Protein AF-A0A3D0DB56-F1 (afdb_monomer_lite)

Secondary structure (DSSP, 8-state):
---HHHHSEEETTEEEPHHHHHHHHHHHHHHHHHHHHHHHHHTT-HHHHHHHHHHHHHHHHHHHHH---GGGGG-TTHHHHHHHHHHHHHHHT---HHHHHHHHHHHHHH-GGGHHHHSSGGG-

Radius of gyration: 15.99 Å; chains: 1; bounding box: 33×31×47 Å

Sequence (124 aa):
MEEVWDRAGQTRYGYVEPIEAADEMMREVLGPFLEEMKRYQHLGLHNAARYTCMGLLAGLYRFETESTAEFKDWATDLPGAFAELVLREWKAGNPTAAEVGEVEQFIREELEKWTFYLLRRDER

pLDDT: mean 83.2, std 17.16, range [34.72, 98.31]

Structure (mmCIF, N/CA/C/O backbone):
data_AF-A0A3D0DB56-F1
#
_entry.id   AF-A0A3D0DB56-F1
#
loop_
_atom_site.group_PDB
_atom_site.id
_atom_site.type_symbol
_atom_site.label_atom_id
_atom_site.label_alt_id
_atom_site.label_comp_id
_atom_site.label_asym_id
_atom_site.label_entity_id
_atom_site.label_seq_id
_atom_site.pdbx_PDB_ins_code
_atom_site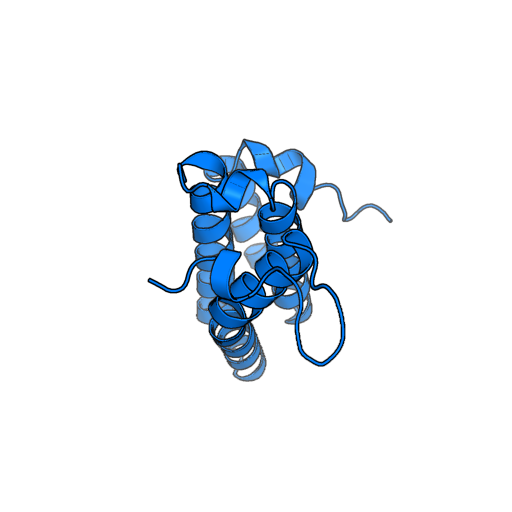.Cartn_x
_atom_site.Cartn_y
_atom_site.Cartn_z
_atom_site.occupancy
_atom_site.B_iso_or_equiv
_atom_site.auth_seq_id
_atom_site.auth_comp_id
_atom_site.auth_asym_id
_atom_site.auth_atom_id
_atom_site.pdbx_PDB_model_num
ATOM 1 N N . MET A 1 1 ? 15.127 -14.761 -14.810 1.00 46.47 1 MET A N 1
ATOM 2 C CA . MET A 1 1 ? 14.394 -13.597 -14.284 1.00 46.47 1 MET A CA 1
ATOM 3 C C . MET A 1 1 ? 13.763 -12.994 -15.519 1.00 46.47 1 MET A C 1
ATOM 5 O O . MET A 1 1 ? 14.514 -12.747 -16.446 1.00 46.47 1 MET A O 1
ATOM 9 N N . GLU A 1 2 ? 12.435 -12.986 -15.616 1.00 46.25 2 GLU A N 1
ATOM 10 C CA . GLU A 1 2 ? 11.736 -12.478 -16.808 1.00 46.25 2 GLU A CA 1
ATOM 11 C C . GLU A 1 2 ? 11.878 -10.951 -16.792 1.00 46.25 2 GLU A C 1
ATOM 13 O O . GLU A 1 2 ? 11.499 -10.309 -15.809 1.00 46.25 2 GLU A O 1
ATOM 18 N N . GLU A 1 3 ? 12.539 -10.389 -17.801 1.00 56.97 3 GLU A N 1
ATOM 19 C CA . GLU A 1 3 ? 12.797 -8.950 -17.886 1.00 56.97 3 GLU A CA 1
ATOM 20 C C . GLU A 1 3 ? 11.666 -8.266 -18.661 1.00 56.97 3 GLU A C 1
ATOM 22 O O . GLU A 1 3 ? 11.025 -8.883 -19.507 1.00 56.97 3 GLU A O 1
ATOM 27 N N . VAL A 1 4 ? 11.420 -6.972 -18.411 1.00 48.34 4 VAL A N 1
ATOM 28 C CA . VAL A 1 4 ? 10.421 -6.168 -19.155 1.00 48.34 4 VAL A CA 1
ATOM 29 C C . VAL A 1 4 ? 10.623 -6.296 -20.664 1.00 48.34 4 VAL A C 1
ATOM 31 O O . VAL A 1 4 ? 9.658 -6.273 -21.414 1.00 48.34 4 VAL A O 1
ATOM 34 N N . TRP A 1 5 ? 11.862 -6.508 -21.108 1.00 46.94 5 TRP A N 1
ATOM 35 C CA . TRP A 1 5 ? 12.237 -6.741 -22.500 1.00 46.94 5 TRP A CA 1
ATOM 36 C C . TRP A 1 5 ? 11.639 -8.011 -23.127 1.00 46.94 5 TRP A C 1
ATOM 38 O O . TRP A 1 5 ? 11.451 -8.037 -24.339 1.00 46.94 5 TRP A O 1
ATOM 48 N N . ASP A 1 6 ? 11.292 -9.031 -22.335 1.00 57.03 6 ASP A N 1
ATOM 49 C CA . ASP A 1 6 ? 10.600 -10.233 -22.826 1.00 57.03 6 ASP A CA 1
ATOM 50 C C . ASP A 1 6 ? 9.099 -9.974 -23.072 1.00 57.03 6 ASP A C 1
ATOM 52 O O . ASP A 1 6 ? 8.456 -10.705 -23.829 1.00 57.03 6 ASP A O 1
ATOM 56 N N . ARG A 1 7 ? 8.536 -8.920 -22.454 1.00 53.06 7 ARG A N 1
ATOM 57 C CA . ARG A 1 7 ? 7.108 -8.546 -22.532 1.00 53.06 7 ARG A CA 1
ATOM 58 C C . ARG A 1 7 ? 6.833 -7.253 -23.313 1.00 53.06 7 ARG A C 1
ATOM 60 O O . ARG A 1 7 ? 5.739 -7.091 -23.846 1.00 53.06 7 ARG A O 1
ATOM 67 N N . ALA A 1 8 ? 7.807 -6.353 -23.415 1.00 47.53 8 ALA A N 1
ATOM 68 C CA . ALA A 1 8 ? 7.745 -5.116 -24.186 1.00 47.53 8 ALA A CA 1
ATOM 69 C C . ALA A 1 8 ? 8.293 -5.336 -25.606 1.00 47.53 8 ALA A C 1
ATOM 71 O O . ALA A 1 8 ? 9.323 -5.979 -25.794 1.00 47.53 8 ALA A O 1
ATOM 72 N N . GLY A 1 9 ? 7.625 -4.785 -26.623 1.00 52.88 9 GLY A N 1
ATOM 73 C CA . GLY A 1 9 ? 8.008 -4.959 -28.031 1.00 52.88 9 GLY A CA 1
ATOM 74 C C . GLY A 1 9 ? 6.895 -5.511 -28.926 1.00 52.88 9 GLY A C 1
ATOM 75 O O . GLY A 1 9 ? 5.720 -5.518 -28.562 1.00 52.88 9 GLY A O 1
ATOM 76 N N . GLN A 1 10 ? 7.249 -5.924 -30.151 1.00 45.94 10 GLN A N 1
ATOM 77 C CA . GLN A 1 10 ? 6.285 -6.464 -31.117 1.00 45.94 10 GLN A CA 1
ATOM 78 C C . GLN A 1 10 ? 5.742 -7.824 -30.660 1.00 45.94 10 GLN A C 1
ATOM 80 O O . GLN A 1 10 ? 6.411 -8.849 -30.743 1.00 45.94 10 GLN A O 1
ATOM 85 N N . THR A 1 11 ? 4.478 -7.840 -30.266 1.00 59.09 11 THR A N 1
ATOM 86 C CA . THR A 1 11 ? 3.680 -9.050 -30.090 1.00 59.09 11 THR A CA 1
ATOM 87 C C . THR A 1 11 ? 2.907 -9.361 -31.373 1.00 59.09 11 THR A C 1
ATOM 89 O O . THR A 1 11 ? 2.762 -8.519 -32.265 1.00 59.09 11 THR A O 1
ATOM 92 N N . ARG A 1 12 ? 2.305 -10.556 -31.454 1.00 45.78 12 ARG A N 1
ATOM 93 C CA . ARG A 1 12 ? 1.398 -10.925 -32.562 1.00 45.78 12 ARG A CA 1
ATOM 94 C C . ARG A 1 12 ? 0.174 -10.001 -32.704 1.00 45.78 12 ARG A C 1
ATOM 96 O O . ARG A 1 12 ? -0.555 -10.127 -33.684 1.00 45.78 12 ARG A O 1
ATOM 103 N N . TYR A 1 13 ? -0.074 -9.139 -31.716 1.00 55.31 13 TYR A N 1
ATOM 104 C CA . TYR A 1 13 ? -1.214 -8.229 -31.638 1.00 55.31 13 TYR A CA 1
ATOM 105 C C . TYR A 1 13 ? -0.827 -6.741 -31.688 1.00 55.31 13 TYR A C 1
ATOM 107 O O . TYR A 1 13 ? -1.720 -5.900 -31.672 1.00 55.31 13 TYR A O 1
ATOM 115 N N . GLY A 1 14 ? 0.464 -6.399 -31.786 1.00 60.53 14 GLY A N 1
ATOM 116 C CA . GLY A 1 14 ? 0.937 -5.009 -31.816 1.00 60.53 14 GLY A CA 1
ATOM 117 C C . GLY A 1 14 ? 2.173 -4.768 -30.949 1.00 60.53 14 GLY A C 1
ATOM 118 O O . GLY A 1 14 ? 2.736 -5.706 -30.393 1.00 60.53 14 GLY A O 1
ATOM 119 N N . TYR A 1 15 ? 2.613 -3.513 -30.853 1.00 60.25 15 TYR A N 1
ATOM 120 C CA . TYR A 1 15 ? 3.707 -3.101 -29.969 1.00 60.25 15 TYR A CA 1
ATOM 121 C C . TYR A 1 15 ? 3.164 -2.848 -28.560 1.00 60.25 15 TYR A C 1
ATOM 123 O O . TYR A 1 15 ? 2.230 -2.063 -28.424 1.00 60.25 15 TYR A O 1
ATOM 131 N N . VAL A 1 16 ? 3.733 -3.501 -27.547 1.00 63.81 16 VAL A N 1
ATOM 132 C CA . VAL A 1 16 ? 3.441 -3.212 -26.134 1.00 63.81 16 VAL A CA 1
ATOM 133 C C . VAL A 1 16 ? 4.470 -2.211 -25.633 1.00 63.81 16 VAL A C 1
ATOM 135 O O . VAL A 1 16 ? 5.677 -2.460 -25.736 1.00 63.81 16 VAL A O 1
ATOM 138 N N . GLU A 1 17 ? 4.001 -1.075 -25.119 1.00 69.50 17 GLU A N 1
ATOM 139 C CA . GLU A 1 17 ? 4.895 -0.070 -24.555 1.00 69.50 17 GLU A CA 1
ATOM 140 C C . GLU A 1 17 ? 5.523 -0.579 -23.243 1.00 69.50 17 GLU A C 1
ATOM 142 O O . GLU A 1 17 ? 4.839 -1.211 -22.438 1.00 69.50 17 GLU A O 1
ATOM 147 N N . PRO A 1 18 ? 6.809 -0.286 -22.970 1.00 68.88 18 PRO A N 1
ATOM 148 C CA . PRO A 1 18 ? 7.479 -0.717 -21.739 1.00 68.88 18 PRO A CA 1
ATOM 149 C C . PRO A 1 18 ? 6.741 -0.340 -20.446 1.00 68.88 18 PRO A C 1
ATOM 151 O O . PRO A 1 18 ? 6.780 -1.097 -19.480 1.00 68.88 18 PRO A O 1
ATOM 154 N N . ILE A 1 19 ? 6.034 0.795 -20.438 1.00 67.00 19 ILE A N 1
ATOM 155 C CA . ILE A 1 19 ? 5.219 1.238 -19.300 1.00 67.00 19 ILE A CA 1
ATOM 156 C C . ILE A 1 19 ? 3.970 0.367 -19.092 1.00 67.00 19 ILE A C 1
ATOM 158 O O . ILE A 1 19 ? 3.606 0.091 -17.952 1.00 67.00 19 ILE A O 1
ATOM 162 N N . GLU A 1 20 ? 3.341 -0.112 -20.170 1.00 73.44 20 GLU A N 1
ATOM 163 C CA . GLU A 1 20 ? 2.188 -1.018 -20.100 1.00 73.44 20 GLU A CA 1
ATOM 164 C C . GLU A 1 20 ? 2.619 -2.399 -19.601 1.00 73.44 20 GLU A C 1
ATOM 166 O O . GLU A 1 20 ? 1.987 -2.958 -18.706 1.00 73.44 20 GLU A O 1
ATOM 171 N N . ALA A 1 21 ? 3.748 -2.910 -20.104 1.00 77.25 21 ALA A N 1
ATOM 172 C CA . ALA A 1 21 ? 4.340 -4.152 -19.611 1.00 77.25 21 ALA A CA 1
ATOM 173 C C . ALA A 1 21 ? 4.732 -4.042 -18.125 1.00 77.25 21 ALA A C 1
ATOM 175 O O . ALA A 1 21 ? 4.511 -4.971 -17.348 1.00 77.25 21 ALA A O 1
ATOM 176 N N . ALA A 1 22 ? 5.277 -2.895 -17.709 1.00 73.94 22 ALA A N 1
ATOM 177 C CA . ALA A 1 22 ? 5.623 -2.635 -16.317 1.00 73.94 22 ALA A CA 1
ATOM 178 C C . ALA A 1 22 ? 4.390 -2.571 -15.397 1.00 73.94 22 ALA A C 1
ATOM 180 O O . ALA A 1 22 ? 4.412 -3.150 -14.307 1.00 73.94 22 ALA A O 1
ATOM 181 N N . ASP A 1 23 ? 3.308 -1.914 -15.830 1.00 78.00 23 ASP A N 1
ATOM 182 C CA . ASP A 1 23 ? 2.033 -1.898 -15.102 1.00 78.00 23 ASP A CA 1
ATOM 183 C C . ASP A 1 23 ? 1.473 -3.317 -14.957 1.00 78.00 23 ASP A C 1
ATOM 185 O O . ASP A 1 23 ? 1.159 -3.734 -13.843 1.00 78.00 23 ASP A O 1
ATOM 189 N N . GLU A 1 24 ? 1.427 -4.097 -16.041 1.00 82.38 24 GLU A N 1
ATOM 190 C CA . GLU A 1 24 ? 0.935 -5.479 -16.025 1.00 82.38 24 GLU A CA 1
ATOM 191 C C . GLU A 1 24 ? 1.747 -6.368 -15.072 1.00 82.38 24 GLU A C 1
ATOM 193 O O . GLU A 1 24 ? 1.169 -7.036 -14.213 1.00 82.38 24 GLU A O 1
ATOM 198 N N . MET A 1 25 ? 3.080 -6.308 -15.132 1.00 83.06 25 MET A N 1
ATOM 199 C CA . MET A 1 25 ? 3.952 -7.049 -14.213 1.00 83.06 25 MET A CA 1
ATOM 200 C C . MET A 1 25 ? 3.689 -6.682 -12.748 1.00 83.06 25 MET A C 1
ATOM 202 O O . MET A 1 25 ? 3.607 -7.564 -11.890 1.00 83.06 25 MET A O 1
ATOM 206 N N . MET A 1 26 ? 3.514 -5.394 -12.435 1.00 82.69 26 MET A N 1
ATOM 207 C CA . MET A 1 26 ? 3.170 -4.988 -11.071 1.00 82.69 26 MET A CA 1
ATOM 208 C C . MET A 1 26 ? 1.773 -5.456 -10.663 1.00 82.69 26 MET A C 1
ATOM 210 O O . MET A 1 26 ? 1.605 -5.901 -9.528 1.00 82.69 26 MET A O 1
ATOM 214 N N . ARG A 1 27 ? 0.778 -5.437 -11.560 1.00 85.31 27 ARG A N 1
ATOM 215 C CA . ARG A 1 27 ? -0.556 -5.998 -11.271 1.00 85.31 27 ARG A CA 1
ATOM 216 C C . ARG A 1 27 ? -0.496 -7.489 -10.983 1.00 85.31 27 ARG A C 1
ATOM 218 O O . ARG A 1 27 ? -1.162 -7.933 -10.053 1.00 85.31 27 ARG A O 1
ATOM 225 N N . GLU A 1 28 ? 0.286 -8.249 -11.740 1.00 87.69 28 GLU A N 1
ATOM 226 C CA . GLU A 1 28 ? 0.452 -9.688 -11.520 1.00 87.69 28 GLU A CA 1
ATOM 227 C C . GLU A 1 28 ? 1.068 -9.985 -10.150 1.00 87.69 28 GLU A C 1
ATOM 229 O O . GLU A 1 28 ? 0.599 -10.872 -9.437 1.00 87.69 28 GLU A O 1
ATOM 234 N N . VAL A 1 29 ? 2.086 -9.216 -9.754 1.00 89.06 29 VAL A N 1
ATOM 235 C CA . VAL A 1 29 ? 2.768 -9.396 -8.465 1.00 89.06 29 VAL A CA 1
ATOM 236 C C . VAL A 1 29 ? 1.900 -8.933 -7.293 1.00 89.06 29 VAL A C 1
ATOM 238 O O . VAL A 1 29 ? 1.813 -9.624 -6.279 1.00 89.06 29 VAL A O 1
ATOM 241 N N . LEU A 1 30 ? 1.258 -7.768 -7.404 1.00 90.62 30 LEU A N 1
ATOM 242 C CA . LEU A 1 30 ? 0.518 -7.135 -6.305 1.00 90.62 30 LEU A CA 1
ATOM 243 C C . LEU A 1 30 ? -0.923 -7.642 -6.187 1.00 90.62 30 LEU A C 1
ATOM 245 O O . LEU A 1 30 ? -1.499 -7.614 -5.098 1.00 90.62 30 LEU A O 1
ATOM 249 N N . GLY A 1 31 ? -1.506 -8.112 -7.289 1.00 92.31 31 GLY A N 1
ATOM 250 C CA . GLY A 1 31 ? -2.889 -8.574 -7.382 1.00 92.31 31 GLY A CA 1
ATOM 251 C C . GLY A 1 31 ? -3.277 -9.583 -6.298 1.00 92.31 31 GLY A C 1
ATOM 252 O O . GLY A 1 31 ? -4.262 -9.341 -5.600 1.00 92.31 31 GLY A O 1
ATOM 253 N N . PRO A 1 32 ? -2.503 -10.661 -6.068 1.00 95.50 32 PRO A N 1
ATOM 254 C CA . PRO A 1 32 ? -2.805 -11.632 -5.017 1.00 95.50 32 PRO A CA 1
ATOM 255 C C . PRO A 1 32 ? -2.918 -11.010 -3.617 1.00 95.50 32 PRO A C 1
ATOM 257 O O . PRO A 1 32 ? -3.809 -11.375 -2.851 1.00 95.50 32 PRO A O 1
ATOM 260 N N . PHE A 1 33 ? -2.062 -10.040 -3.291 1.00 95.00 33 PHE A N 1
ATOM 261 C CA . PHE A 1 33 ? -2.066 -9.371 -1.988 1.00 95.00 33 PHE A CA 1
ATOM 262 C C . PHE A 1 33 ? -3.223 -8.377 -1.846 1.00 95.00 33 PHE A C 1
ATOM 264 O O . PHE A 1 33 ? -3.810 -8.264 -0.770 1.00 95.00 33 PHE A O 1
ATOM 271 N N . LEU A 1 34 ? -3.585 -7.682 -2.930 1.00 95.00 34 LEU A N 1
ATOM 272 C CA . LEU A 1 34 ? -4.773 -6.826 -2.970 1.00 95.00 34 LEU A CA 1
ATOM 273 C C . LEU A 1 34 ? -6.052 -7.641 -2.755 1.00 95.00 34 LEU A C 1
ATOM 275 O O . LEU A 1 34 ? -6.911 -7.249 -1.965 1.00 95.00 34 LEU A O 1
ATOM 279 N N . GLU A 1 35 ? -6.172 -8.791 -3.416 1.00 96.62 35 GLU A N 1
ATOM 280 C CA . GLU A 1 35 ? -7.325 -9.677 -3.245 1.00 96.62 35 GLU A CA 1
ATOM 281 C C . GLU A 1 35 ? -7.358 -10.308 -1.849 1.00 96.62 35 GLU A C 1
ATOM 283 O O . GLU A 1 35 ? -8.425 -10.441 -1.246 1.00 96.62 35 GLU A O 1
ATOM 288 N N . GLU A 1 36 ? -6.200 -10.622 -1.269 1.00 97.38 36 GLU A N 1
ATOM 289 C CA . GLU A 1 36 ? -6.124 -11.078 0.114 1.00 97.38 36 GLU A CA 1
ATOM 290 C C . GLU A 1 36 ? -6.548 -9.994 1.118 1.00 97.38 36 GLU A C 1
ATOM 292 O O . GLU A 1 36 ? -7.327 -10.277 2.032 1.00 97.38 36 GLU A O 1
ATOM 297 N N . MET A 1 37 ? -6.118 -8.745 0.924 1.00 98.06 37 MET A N 1
ATOM 298 C CA . MET A 1 37 ? -6.564 -7.612 1.736 1.00 98.06 37 MET A CA 1
ATOM 299 C C . MET A 1 37 ? -8.091 -7.463 1.691 1.00 98.06 37 MET A C 1
ATOM 301 O O . MET A 1 37 ? -8.732 -7.364 2.741 1.00 98.06 37 MET A O 1
ATOM 305 N N . LYS A 1 38 ? -8.687 -7.515 0.493 1.00 97.38 38 LYS A N 1
ATOM 306 C CA . LYS A 1 38 ? -10.147 -7.460 0.307 1.00 97.38 38 LYS A CA 1
ATOM 307 C C . LYS A 1 38 ? -10.862 -8.635 0.964 1.00 97.38 38 LYS A C 1
ATOM 309 O O . LYS A 1 38 ? -11.902 -8.465 1.601 1.00 97.38 38 LYS A O 1
ATOM 314 N N . ARG A 1 39 ? -10.285 -9.835 0.878 1.00 98.00 39 ARG A N 1
ATOM 315 C CA . ARG A 1 39 ? -10.794 -11.021 1.576 1.00 98.00 39 ARG A CA 1
ATOM 316 C C . ARG A 1 39 ? -10.800 -10.810 3.091 1.00 98.00 39 ARG A C 1
ATOM 318 O O . ARG A 1 39 ? -11.789 -11.153 3.735 1.00 98.00 39 ARG A O 1
ATOM 325 N N . TYR A 1 40 ? -9.748 -10.226 3.668 1.00 98.31 40 TYR A N 1
ATOM 326 C CA . TYR A 1 40 ? -9.716 -9.901 5.097 1.00 98.31 40 TYR A CA 1
ATOM 327 C C . TYR A 1 40 ? -10.786 -8.884 5.492 1.00 98.31 40 TYR A C 1
ATOM 329 O O . TYR A 1 40 ? -11.449 -9.087 6.509 1.00 98.31 40 TYR A O 1
ATOM 337 N N . GLN A 1 41 ? -11.020 -7.854 4.674 1.00 97.38 41 GLN A N 1
ATOM 338 C CA . GLN A 1 41 ? -12.119 -6.908 4.894 1.00 97.38 41 GLN A CA 1
ATOM 339 C C . GLN A 1 41 ? -13.479 -7.618 4.900 1.00 97.38 41 GLN A C 1
ATOM 341 O O . GLN A 1 41 ? -14.267 -7.423 5.822 1.00 97.38 41 GLN A O 1
ATOM 346 N N . HIS A 1 42 ? -13.736 -8.492 3.920 1.00 97.00 42 HIS A N 1
ATOM 347 C CA . HIS A 1 42 ? -14.999 -9.231 3.819 1.00 97.00 42 HIS A CA 1
ATOM 348 C C . HIS A 1 42 ? -15.246 -10.165 5.015 1.00 97.00 42 HIS A C 1
ATOM 350 O O . HIS A 1 42 ? -16.386 -10.368 5.425 1.00 97.00 42 HIS A O 1
ATOM 356 N N . LEU A 1 43 ? -14.178 -10.714 5.597 1.00 97.62 43 LEU A N 1
ATOM 357 C CA . LEU A 1 43 ? -14.239 -11.579 6.778 1.00 97.62 43 LEU A CA 1
ATOM 358 C C . LEU A 1 43 ? -14.288 -10.805 8.110 1.00 97.62 43 LEU A C 1
ATOM 360 O O . LEU A 1 43 ? -14.300 -11.435 9.166 1.00 97.62 43 LEU A O 1
ATOM 364 N N . GLY A 1 44 ? -14.280 -9.466 8.091 1.00 96.25 44 GLY A N 1
ATOM 365 C CA . GLY A 1 44 ? -14.221 -8.639 9.305 1.00 96.25 44 GLY A CA 1
ATOM 366 C C . GLY A 1 44 ? -12.873 -8.705 10.035 1.00 96.25 44 GLY A C 1
ATOM 367 O O . GLY A 1 44 ? -12.763 -8.335 11.203 1.00 96.25 44 GLY A O 1
ATOM 368 N N . LEU A 1 45 ? -11.821 -9.184 9.366 1.00 97.50 45 LEU A N 1
ATOM 369 C CA . LEU A 1 45 ? -10.467 -9.288 9.909 1.00 97.50 45 LEU A CA 1
ATOM 370 C C . LEU A 1 45 ? -9.719 -7.961 9.713 1.00 97.50 45 LEU A C 1
ATOM 372 O O . LEU A 1 45 ? -8.711 -7.891 9.009 1.00 97.50 45 LEU A O 1
ATOM 376 N N . HIS A 1 46 ? -10.224 -6.897 10.341 1.00 94.31 46 HIS A N 1
ATOM 377 C CA . HIS A 1 46 ? -9.777 -5.521 10.100 1.00 94.31 46 HIS A CA 1
ATOM 378 C C . HIS A 1 46 ? -8.280 -5.300 10.372 1.00 94.31 46 HIS A C 1
ATOM 380 O O . HIS A 1 46 ? -7.597 -4.684 9.556 1.00 94.31 46 HIS A O 1
ATOM 386 N N . ASN A 1 47 ? -7.731 -5.893 11.441 1.00 97.00 47 ASN A N 1
ATOM 387 C CA . ASN A 1 47 ? -6.290 -5.827 11.723 1.00 97.00 47 ASN A CA 1
ATOM 388 C C . ASN A 1 47 ? -5.452 -6.469 10.608 1.00 97.00 47 ASN A C 1
ATOM 390 O O . ASN A 1 47 ? -4.440 -5.907 10.204 1.00 97.00 47 ASN A O 1
ATOM 394 N N . ALA A 1 48 ? -5.876 -7.625 10.085 1.00 97.50 48 ALA A N 1
ATOM 395 C CA . ALA A 1 48 ? -5.157 -8.294 9.004 1.00 97.50 48 ALA A CA 1
ATOM 396 C C . ALA A 1 48 ? -5.195 -7.447 7.725 1.00 97.50 48 ALA A C 1
ATOM 398 O O . ALA A 1 48 ? -4.151 -7.195 7.134 1.00 97.50 48 ALA A O 1
ATOM 399 N N . ALA A 1 49 ? -6.367 -6.915 7.358 1.00 97.88 49 ALA A N 1
ATOM 400 C CA . ALA A 1 49 ? -6.501 -6.008 6.219 1.00 97.88 49 ALA A CA 1
ATOM 401 C C . ALA A 1 49 ? -5.626 -4.748 6.365 1.00 97.88 49 ALA A C 1
ATOM 403 O O . ALA A 1 49 ? -4.972 -4.338 5.408 1.00 97.88 49 ALA A O 1
ATOM 404 N N . ARG A 1 50 ? -5.582 -4.155 7.567 1.00 97.94 50 ARG A N 1
ATOM 405 C CA . ARG A 1 50 ? -4.756 -2.978 7.878 1.00 97.94 50 ARG A CA 1
ATOM 406 C C . ARG A 1 50 ? -3.265 -3.271 7.736 1.00 97.94 50 ARG A C 1
ATOM 408 O O . ARG A 1 50 ? -2.569 -2.533 7.044 1.00 97.94 50 ARG A O 1
ATOM 415 N N . TYR A 1 51 ? -2.782 -4.372 8.308 1.00 97.94 51 TYR A N 1
ATOM 416 C CA . TYR A 1 51 ? -1.376 -4.753 8.174 1.00 97.94 51 TYR A CA 1
ATOM 417 C C . TYR A 1 51 ? -0.997 -5.117 6.737 1.00 97.94 51 TYR A C 1
ATOM 419 O O . TYR A 1 51 ? 0.092 -4.754 6.297 1.00 97.94 51 TYR A O 1
ATOM 427 N N . THR A 1 52 ? -1.888 -5.758 5.971 1.00 97.88 52 THR A N 1
ATOM 428 C CA . THR A 1 52 ? -1.656 -5.998 4.539 1.00 97.88 52 THR A CA 1
ATOM 429 C C . THR A 1 52 ? -1.547 -4.681 3.765 1.00 97.88 52 THR A C 1
ATOM 431 O O . THR A 1 52 ? -0.620 -4.531 2.973 1.00 97.88 52 THR A O 1
ATOM 434 N N . CYS A 1 53 ? -2.421 -3.702 4.033 1.00 97.94 53 CYS A N 1
ATOM 435 C CA . CYS A 1 53 ? -2.331 -2.363 3.441 1.00 97.94 53 CYS A CA 1
ATOM 436 C C . CYS A 1 53 ? -0.981 -1.699 3.749 1.00 97.94 53 CYS A C 1
ATOM 438 O O . CYS A 1 53 ? -0.277 -1.281 2.832 1.00 97.94 53 CYS A O 1
ATOM 440 N N . MET A 1 54 ? -0.584 -1.638 5.024 1.00 98.12 54 MET A N 1
ATOM 441 C CA . MET A 1 54 ? 0.691 -1.032 5.437 1.00 98.12 54 MET A CA 1
ATOM 442 C C . MET A 1 54 ? 1.896 -1.749 4.814 1.00 98.12 54 MET A C 1
ATOM 444 O O . MET A 1 54 ? 2.823 -1.095 4.343 1.00 98.12 54 MET A O 1
ATOM 448 N N . GLY A 1 55 ? 1.871 -3.084 4.761 1.00 97.56 55 GLY A N 1
ATOM 449 C CA . GLY A 1 55 ? 2.929 -3.884 4.146 1.00 97.56 55 GLY A CA 1
ATOM 450 C C . GLY A 1 55 ? 3.069 -3.634 2.643 1.00 97.56 55 GLY A C 1
ATOM 451 O O . GLY A 1 55 ? 4.188 -3.494 2.150 1.00 97.56 55 GLY A O 1
ATOM 452 N N . LEU A 1 56 ? 1.949 -3.516 1.923 1.00 96.69 56 LEU A N 1
ATOM 453 C CA . LEU A 1 56 ? 1.948 -3.167 0.500 1.00 96.69 56 LEU A CA 1
ATOM 454 C C . LEU A 1 56 ? 2.507 -1.762 0.260 1.00 96.69 56 LEU A C 1
ATOM 456 O O . LEU A 1 56 ? 3.364 -1.591 -0.606 1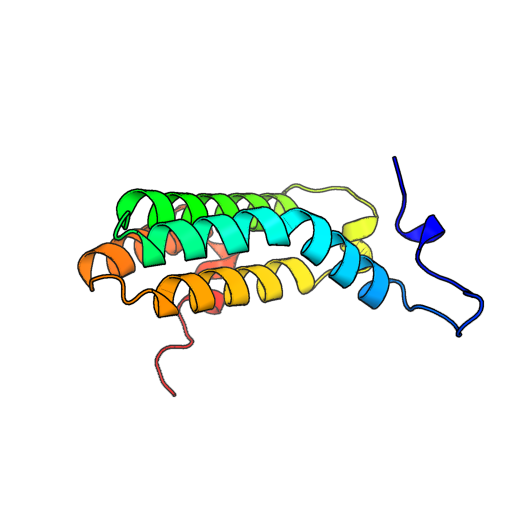.00 96.69 56 LEU A O 1
ATOM 460 N N . LEU A 1 57 ? 2.082 -0.775 1.055 1.00 96.81 57 LEU A N 1
ATOM 461 C CA . LEU A 1 57 ? 2.605 0.591 0.976 1.00 96.81 57 LEU A CA 1
ATOM 462 C C . LEU A 1 57 ? 4.114 0.634 1.253 1.00 96.81 57 LEU A C 1
ATOM 464 O O . LEU A 1 57 ? 4.855 1.245 0.486 1.00 96.81 57 LEU A O 1
ATOM 468 N N . ALA A 1 58 ? 4.582 -0.063 2.292 1.00 96.00 58 ALA A N 1
ATOM 469 C CA . ALA A 1 58 ? 6.003 -0.159 2.617 1.00 96.00 58 ALA A CA 1
ATOM 470 C C . ALA A 1 58 ? 6.809 -0.798 1.477 1.00 96.00 58 ALA A C 1
ATOM 472 O O . ALA A 1 58 ? 7.868 -0.298 1.105 1.00 96.00 58 ALA A O 1
ATOM 473 N N . GLY A 1 59 ? 6.310 -1.899 0.909 1.00 93.44 59 GLY A N 1
ATOM 474 C CA . GLY A 1 59 ? 6.966 -2.598 -0.195 1.00 93.44 59 GLY A CA 1
ATOM 475 C C . GLY A 1 59 ? 7.114 -1.715 -1.433 1.00 93.44 59 GLY A C 1
ATOM 476 O O . GLY A 1 59 ? 8.210 -1.612 -1.983 1.00 93.44 59 GLY A O 1
ATOM 477 N N . LEU A 1 60 ? 6.037 -1.030 -1.827 1.00 92.88 60 LEU A N 1
ATOM 478 C CA . LEU A 1 60 ? 6.041 -0.099 -2.958 1.00 92.88 60 LEU A CA 1
ATOM 479 C C . LEU A 1 60 ? 6.958 1.105 -2.705 1.00 92.88 60 LEU A C 1
ATOM 481 O O . LEU A 1 60 ? 7.706 1.504 -3.595 1.00 92.88 60 LEU A O 1
ATOM 485 N N . TYR A 1 61 ? 6.956 1.653 -1.490 1.00 92.94 61 TYR A N 1
ATOM 486 C CA . TYR A 1 61 ? 7.813 2.782 -1.134 1.00 92.94 61 TYR A CA 1
ATOM 487 C C . TYR A 1 61 ? 9.294 2.418 -1.177 1.00 92.94 61 TYR A C 1
ATOM 489 O O . TYR A 1 61 ? 10.110 3.155 -1.731 1.00 92.94 61 TYR A O 1
ATOM 497 N N . ARG A 1 62 ? 9.659 1.252 -0.637 1.00 91.06 62 ARG A N 1
ATOM 498 C CA . ARG A 1 62 ? 11.030 0.735 -0.717 1.00 91.06 62 ARG A CA 1
ATOM 499 C C . ARG A 1 62 ? 11.428 0.442 -2.154 1.00 91.06 62 ARG A C 1
ATOM 501 O O . ARG A 1 62 ? 12.552 0.736 -2.546 1.00 91.06 62 ARG A O 1
ATOM 508 N N . PHE A 1 63 ? 10.508 -0.071 -2.965 1.00 87.19 63 PHE A N 1
ATOM 509 C CA . PHE A 1 63 ? 10.751 -0.232 -4.390 1.00 87.19 63 PHE A CA 1
ATOM 510 C C . PHE A 1 63 ? 11.057 1.114 -5.069 1.00 87.19 63 PHE A C 1
ATOM 512 O O . PHE A 1 63 ? 12.060 1.231 -5.766 1.00 87.19 63 PHE A O 1
ATOM 519 N N . GLU A 1 64 ? 10.276 2.161 -4.808 1.00 86.75 64 GLU A N 1
ATOM 520 C CA . GLU A 1 64 ? 10.533 3.490 -5.377 1.00 86.75 64 GLU A CA 1
ATOM 521 C C . GLU A 1 64 ? 11.831 4.126 -4.846 1.00 86.75 64 GLU A C 1
ATOM 523 O O . GLU A 1 64 ? 12.563 4.780 -5.591 1.00 86.75 64 GLU A O 1
ATOM 528 N N . THR A 1 65 ? 12.161 3.946 -3.568 1.00 85.50 65 THR A N 1
ATOM 529 C CA . THR A 1 65 ? 13.260 4.683 -2.923 1.00 85.50 65 THR A CA 1
ATOM 530 C C . THR A 1 65 ? 14.601 3.952 -2.937 1.00 85.50 65 THR A C 1
ATOM 532 O O . THR A 1 65 ? 15.630 4.605 -3.110 1.00 85.50 65 THR A O 1
ATOM 535 N N . GLU A 1 66 ? 14.604 2.625 -2.805 1.00 83.19 66 GLU A N 1
ATOM 536 C CA . GLU A 1 66 ? 15.807 1.793 -2.655 1.00 83.19 66 GLU A CA 1
ATOM 537 C C . GLU A 1 66 ? 16.149 0.994 -3.921 1.00 83.19 66 GLU A C 1
ATOM 539 O O . GLU A 1 66 ? 17.307 0.623 -4.107 1.00 83.19 66 GLU A O 1
ATOM 544 N N . SER A 1 67 ? 15.177 0.708 -4.798 1.00 74.38 67 SER A N 1
ATOM 545 C CA . SER A 1 67 ? 15.444 -0.118 -5.981 1.00 74.38 67 SER A CA 1
ATOM 546 C C . SER A 1 67 ? 16.379 0.587 -6.964 1.00 74.38 67 SER A C 1
ATOM 548 O O . SER A 1 67 ? 16.171 1.751 -7.328 1.00 74.38 67 SER A O 1
ATOM 550 N N . THR A 1 68 ? 17.379 -0.165 -7.424 1.00 70.69 68 THR A N 1
ATOM 551 C CA . THR A 1 68 ? 18.297 0.181 -8.519 1.00 70.69 68 THR A CA 1
ATOM 552 C C . THR A 1 68 ? 17.955 -0.569 -9.808 1.00 70.69 68 THR A C 1
ATOM 554 O O . THR A 1 68 ? 18.776 -0.615 -10.719 1.00 70.69 68 THR A O 1
ATOM 557 N N . ALA A 1 69 ? 16.802 -1.244 -9.865 1.00 68.75 69 ALA A N 1
ATOM 558 C CA . ALA A 1 69 ? 16.409 -2.010 -11.040 1.00 68.75 69 ALA A CA 1
ATOM 559 C C . ALA A 1 69 ? 16.141 -1.072 -12.224 1.00 68.75 69 ALA A C 1
ATOM 561 O O . ALA A 1 69 ? 15.424 -0.087 -12.062 1.00 68.75 69 ALA A O 1
ATOM 562 N N . GLU A 1 70 ? 16.630 -1.428 -13.417 1.00 65.12 70 GLU A N 1
ATOM 563 C CA . GLU A 1 70 ? 16.387 -0.669 -14.660 1.00 65.12 70 GLU A CA 1
ATOM 564 C C . GLU A 1 70 ? 14.889 -0.495 -14.955 1.00 65.12 70 GLU A C 1
ATOM 566 O O . GLU A 1 70 ? 14.480 0.488 -15.562 1.00 65.12 70 GLU A O 1
ATOM 571 N N . PHE A 1 71 ? 14.049 -1.403 -14.442 1.00 64.12 71 PHE A N 1
ATOM 572 C CA . PHE A 1 71 ? 12.587 -1.288 -14.432 1.00 64.12 71 PHE A CA 1
ATOM 573 C C . PHE A 1 71 ? 12.089 0.087 -13.956 1.00 64.12 71 PHE A C 1
ATOM 575 O O . PHE A 1 71 ? 11.102 0.608 -14.469 1.00 64.12 71 PHE A O 1
ATOM 582 N N . LYS A 1 72 ? 12.770 0.683 -12.974 1.00 63.38 72 LYS A N 1
ATOM 583 C CA . LYS A 1 72 ? 12.390 1.956 -12.357 1.00 63.38 72 LYS A CA 1
ATOM 584 C C . LYS A 1 72 ? 12.396 3.122 -13.346 1.00 63.38 72 LYS A C 1
ATOM 586 O O . LYS A 1 72 ? 11.572 4.026 -13.217 1.00 63.38 72 LYS A O 1
ATOM 591 N N . ASP A 1 73 ? 13.270 3.079 -14.348 1.00 66.19 73 ASP A N 1
ATOM 592 C CA . ASP A 1 73 ? 13.419 4.158 -15.328 1.00 66.19 73 ASP A CA 1
ATOM 593 C C . ASP A 1 73 ? 12.254 4.206 -16.332 1.00 66.19 73 ASP A C 1
ATOM 595 O O . ASP A 1 73 ? 12.012 5.240 -16.951 1.00 66.19 73 ASP A O 1
ATOM 599 N N . TRP A 1 74 ? 11.480 3.121 -16.439 1.00 64.00 74 TRP A N 1
ATOM 600 C CA . TRP A 1 74 ? 10.325 2.995 -17.339 1.00 64.00 74 TRP A CA 1
ATOM 601 C C . TRP A 1 74 ? 8.973 3.139 -16.626 1.00 64.00 74 TRP A C 1
ATOM 603 O O . TRP A 1 74 ? 7.933 3.233 -17.274 1.00 64.00 74 TRP A O 1
ATOM 613 N N . ALA A 1 75 ? 8.991 3.148 -15.292 1.00 64.62 75 ALA A N 1
ATOM 614 C CA . ALA A 1 75 ? 7.829 3.004 -14.417 1.00 64.62 75 ALA A CA 1
ATOM 615 C C . ALA A 1 75 ? 7.816 4.056 -13.298 1.00 64.62 75 ALA A C 1
ATOM 617 O O . ALA A 1 75 ? 7.376 3.773 -12.185 1.00 64.62 75 ALA A O 1
ATOM 618 N N . THR A 1 76 ? 8.335 5.256 -1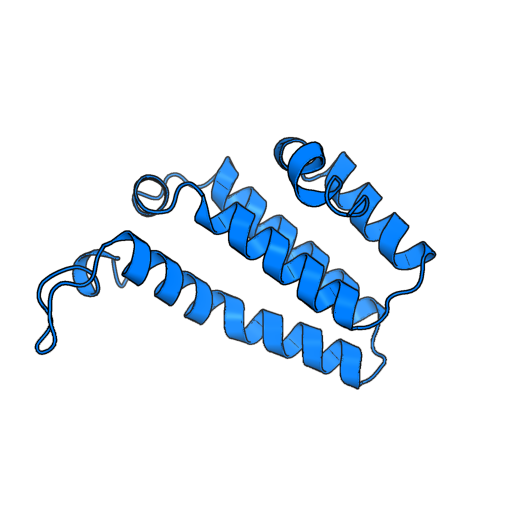3.565 1.00 68.38 76 THR A N 1
ATOM 619 C CA . THR A 1 76 ? 8.700 6.237 -12.529 1.00 68.38 76 THR A CA 1
ATOM 620 C C . THR A 1 76 ? 7.528 6.646 -11.630 1.00 68.38 76 THR A C 1
ATOM 622 O O . THR A 1 76 ? 7.728 6.838 -10.436 1.00 68.38 76 THR A O 1
ATOM 625 N N . ASP A 1 77 ? 6.309 6.695 -12.177 1.00 76.69 77 ASP A N 1
ATOM 626 C CA . ASP A 1 77 ? 5.096 7.095 -11.446 1.00 76.69 77 ASP A CA 1
ATOM 627 C C . ASP A 1 77 ? 4.236 5.906 -10.976 1.00 76.69 77 ASP A C 1
ATOM 629 O O . ASP A 1 77 ? 3.271 6.082 -10.223 1.00 76.69 77 ASP A O 1
ATOM 633 N N . LEU A 1 78 ? 4.549 4.680 -11.416 1.00 82.19 78 LEU A N 1
ATOM 634 C CA . LEU A 1 78 ? 3.700 3.523 -11.137 1.00 82.19 78 LEU A CA 1
ATOM 635 C C . LEU A 1 78 ? 3.645 3.164 -9.638 1.00 82.19 78 LEU A C 1
ATOM 637 O O . LEU A 1 78 ? 2.538 2.927 -9.154 1.00 82.19 78 LEU A O 1
ATOM 641 N N . PRO A 1 79 ? 4.747 3.147 -8.857 1.00 88.50 79 PRO A N 1
ATOM 642 C CA . PRO A 1 79 ? 4.680 2.789 -7.437 1.00 88.50 79 PRO A CA 1
ATOM 643 C C . PRO A 1 79 ? 3.713 3.673 -6.640 1.00 88.50 79 PRO A C 1
ATOM 645 O O . PRO A 1 79 ? 2.886 3.150 -5.891 1.00 88.50 79 PRO A O 1
ATOM 648 N N . GLY A 1 80 ? 3.745 4.989 -6.871 1.00 89.75 80 GLY A N 1
ATOM 649 C CA . GLY A 1 80 ? 2.800 5.938 -6.283 1.00 89.75 80 GLY A CA 1
ATOM 650 C C . GLY A 1 80 ? 1.350 5.675 -6.706 1.00 89.75 80 GLY A C 1
ATOM 651 O O . GLY A 1 80 ? 0.463 5.613 -5.853 1.00 89.75 80 GLY A O 1
ATOM 652 N N . ALA A 1 81 ? 1.099 5.425 -7.995 1.00 88.50 81 ALA A N 1
ATOM 653 C CA . ALA A 1 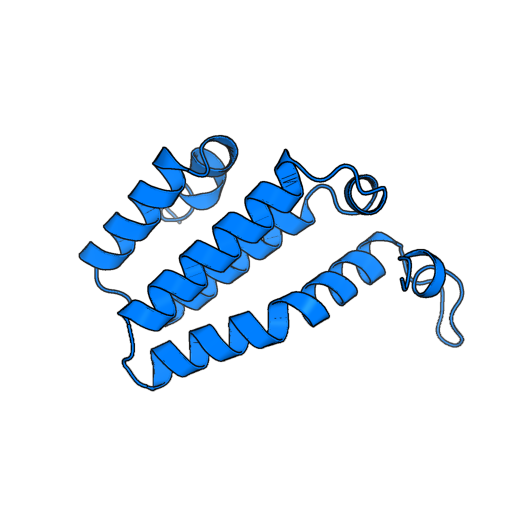81 ? -0.243 5.100 -8.489 1.00 88.50 81 ALA A CA 1
ATOM 654 C C . ALA A 1 81 ? -0.807 3.806 -7.864 1.00 88.50 81 ALA A C 1
ATOM 656 O O . ALA A 1 81 ? -1.988 3.742 -7.503 1.00 88.50 81 ALA A O 1
ATOM 657 N N . PHE A 1 82 ? 0.030 2.782 -7.675 1.00 91.56 82 PHE A N 1
ATOM 658 C CA . PHE A 1 82 ? -0.362 1.564 -6.962 1.00 91.56 82 PHE A CA 1
ATOM 659 C C . PHE A 1 82 ? -0.564 1.803 -5.466 1.00 91.56 82 PHE A C 1
ATOM 661 O O . PHE A 1 82 ? -1.479 1.220 -4.885 1.00 91.56 82 PHE A O 1
ATOM 668 N N . ALA A 1 83 ? 0.221 2.676 -4.837 1.00 94.50 83 ALA A N 1
ATOM 669 C CA . ALA A 1 83 ? 0.024 3.042 -3.439 1.00 94.50 83 ALA A CA 1
ATOM 670 C C . ALA A 1 83 ? -1.331 3.739 -3.217 1.00 94.50 83 ALA A C 1
ATOM 672 O O . ALA A 1 83 ? -2.048 3.403 -2.271 1.00 94.50 83 ALA A O 1
ATOM 673 N N . GLU A 1 84 ? -1.741 4.635 -4.125 1.00 93.50 84 GLU A N 1
ATOM 674 C CA . GLU A 1 84 ? -3.087 5.227 -4.110 1.00 93.50 84 GLU A CA 1
ATOM 675 C C . GLU A 1 84 ? -4.180 4.160 -4.252 1.00 93.50 84 GLU A C 1
ATOM 677 O O . GLU A 1 84 ? -5.182 4.202 -3.534 1.00 93.50 84 GLU A O 1
ATOM 682 N N . LEU A 1 85 ? -3.990 3.195 -5.160 1.00 92.94 85 LEU A N 1
ATOM 683 C CA . LEU A 1 85 ? -4.914 2.077 -5.344 1.00 92.94 85 LEU A CA 1
ATOM 684 C C . LEU A 1 85 ? -5.049 1.258 -4.055 1.00 92.94 85 LEU A C 1
ATOM 686 O O . LEU A 1 85 ? -6.167 1.055 -3.590 1.00 92.94 85 LEU A O 1
ATOM 690 N N . VAL A 1 86 ? -3.935 0.830 -3.456 1.00 96.38 86 VAL A N 1
ATOM 691 C CA . VAL A 1 86 ? -3.919 0.063 -2.198 1.00 96.38 86 VAL A CA 1
ATOM 692 C C . VAL A 1 86 ? -4.699 0.801 -1.111 1.00 96.38 86 VAL A C 1
ATOM 694 O O . VAL A 1 86 ? -5.592 0.218 -0.498 1.00 96.38 86 VAL A O 1
ATOM 697 N N . LEU A 1 87 ? -4.419 2.093 -0.911 1.00 96.50 87 LEU A N 1
ATOM 698 C CA . LEU A 1 87 ? -5.079 2.892 0.119 1.00 96.50 87 LEU A CA 1
ATOM 699 C C . LEU A 1 87 ? -6.581 3.054 -0.154 1.00 96.50 87 LEU A C 1
ATOM 701 O O . LEU A 1 87 ? -7.391 2.949 0.767 1.00 96.50 87 LEU A O 1
ATOM 705 N N . ARG A 1 88 ? -6.969 3.270 -1.416 1.00 95.44 88 ARG A N 1
ATOM 706 C CA . ARG A 1 88 ? -8.374 3.377 -1.830 1.00 95.44 88 ARG A CA 1
ATOM 707 C C . ARG A 1 88 ? -9.139 2.079 -1.581 1.00 95.44 88 ARG A C 1
ATOM 709 O O . ARG A 1 88 ? -10.214 2.119 -0.990 1.00 95.44 88 ARG A O 1
ATOM 716 N N . GLU A 1 89 ? -8.599 0.942 -2.016 1.00 95.88 89 GLU A N 1
ATOM 717 C CA . GLU A 1 89 ? -9.232 -0.367 -1.810 1.00 95.88 89 GLU A CA 1
ATOM 718 C C . GLU A 1 89 ? -9.287 -0.718 -0.315 1.00 95.88 89 GLU A C 1
ATOM 720 O O . GLU A 1 89 ? -10.280 -1.266 0.162 1.00 95.88 89 GLU A O 1
ATOM 725 N N . TRP A 1 90 ? -8.267 -0.340 0.464 1.00 97.75 90 TRP A N 1
ATOM 726 C CA . TRP A 1 90 ? -8.300 -0.506 1.914 1.00 97.75 90 TRP A CA 1
ATOM 727 C C . TRP A 1 90 ? -9.405 0.343 2.575 1.00 97.75 90 TRP A C 1
ATOM 729 O O . TRP A 1 90 ? -10.202 -0.180 3.360 1.00 97.75 90 TRP A O 1
ATOM 739 N N . LYS A 1 91 ? -9.517 1.629 2.209 1.00 96.44 91 LYS A N 1
ATOM 740 C CA . LYS A 1 91 ? -10.575 2.539 2.692 1.00 96.44 91 LYS A CA 1
ATOM 741 C C . LYS A 1 91 ? -11.983 2.066 2.293 1.00 96.44 91 LYS A C 1
ATOM 743 O O . LYS A 1 91 ? -12.922 2.243 3.065 1.00 96.44 91 LYS A O 1
ATOM 748 N N . ALA A 1 92 ? -12.146 1.406 1.143 1.00 96.12 92 ALA A N 1
ATOM 749 C CA . ALA A 1 92 ? -13.431 0.835 0.714 1.00 96.12 92 ALA A CA 1
ATOM 750 C C . ALA A 1 92 ? -13.959 -0.276 1.648 1.00 96.12 92 ALA A C 1
ATOM 752 O O . ALA A 1 92 ? -15.159 -0.548 1.669 1.00 96.12 92 ALA A O 1
ATOM 753 N N . GLY A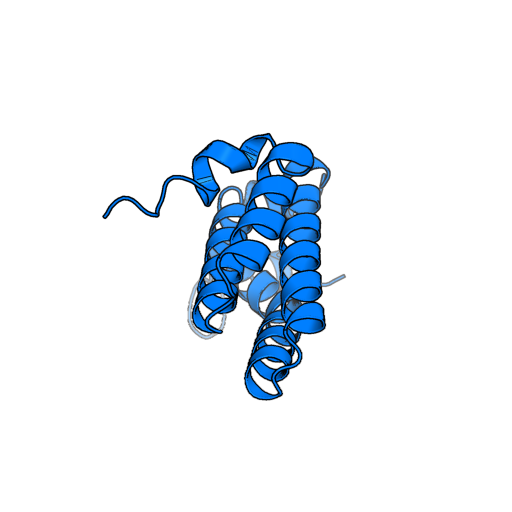 1 93 ? -13.089 -0.877 2.468 1.00 95.44 93 GLY A N 1
ATOM 754 C CA . GLY A 1 93 ? -13.464 -1.826 3.520 1.00 95.44 93 GLY A CA 1
ATOM 755 C C . GLY A 1 93 ? -14.097 -1.196 4.764 1.00 95.44 93 GLY A C 1
ATOM 756 O O . GLY A 1 93 ? -14.320 -1.909 5.739 1.00 95.44 93 GLY A O 1
ATOM 757 N N . ASN A 1 94 ? -14.374 0.112 4.744 1.00 94.75 94 ASN A N 1
ATOM 758 C CA . ASN A 1 94 ? -14.941 0.891 5.848 1.00 94.75 94 ASN A CA 1
ATOM 759 C C . ASN A 1 94 ? -14.146 0.771 7.165 1.00 94.75 94 ASN A C 1
ATOM 761 O O . ASN A 1 94 ? -14.726 0.403 8.192 1.00 94.75 94 ASN A O 1
ATOM 765 N N . PRO A 1 95 ? -12.829 1.060 7.163 1.00 96.00 95 PRO A N 1
ATOM 766 C CA . PRO A 1 95 ? -12.059 1.113 8.397 1.00 96.00 95 PRO A CA 1
ATOM 767 C C . PRO A 1 95 ? -12.607 2.202 9.323 1.00 96.00 95 PRO A C 1
ATOM 769 O O . PRO A 1 95 ? -13.182 3.205 8.892 1.00 96.00 95 PRO A O 1
ATOM 772 N N . THR A 1 96 ? -12.407 2.017 10.620 1.00 96.56 96 THR A N 1
ATOM 773 C CA . THR A 1 96 ? -12.766 3.029 11.615 1.00 96.56 96 THR A CA 1
ATOM 774 C C . THR A 1 96 ? -11.849 4.252 11.518 1.00 96.56 96 THR A C 1
ATOM 776 O O . THR A 1 96 ? -10.720 4.168 11.037 1.00 96.56 96 THR A O 1
ATOM 779 N N . ALA A 1 97 ? -12.290 5.398 12.046 1.00 95.81 97 ALA A N 1
ATOM 780 C CA . ALA A 1 97 ? -11.461 6.607 12.090 1.00 95.81 97 ALA A CA 1
ATOM 781 C C . ALA A 1 97 ? -10.131 6.398 12.844 1.00 95.81 97 ALA A C 1
ATOM 783 O O . ALA A 1 97 ? -9.121 6.993 12.479 1.00 95.81 97 ALA A O 1
ATOM 784 N N . ALA A 1 98 ? -10.120 5.532 13.865 1.00 96.62 98 ALA A N 1
ATOM 785 C CA . ALA A 1 98 ? -8.902 5.171 14.587 1.00 96.62 98 ALA A CA 1
ATOM 786 C C . ALA A 1 98 ? -7.914 4.421 13.682 1.00 96.62 98 ALA A C 1
ATOM 788 O O . ALA A 1 98 ? -6.740 4.766 13.628 1.00 96.62 98 ALA A O 1
ATOM 789 N N . GLU A 1 99 ? -8.404 3.449 12.913 1.00 96.19 99 GLU A N 1
ATOM 790 C CA . GLU A 1 99 ? -7.577 2.683 11.979 1.00 96.19 99 GLU A CA 1
ATOM 791 C C . GLU A 1 99 ? -7.049 3.543 10.834 1.00 96.19 99 GLU A C 1
ATOM 793 O O . GLU A 1 99 ? -5.905 3.367 10.420 1.00 96.19 99 GLU A O 1
ATOM 798 N N . VAL A 1 100 ? -7.858 4.483 10.335 1.00 96.75 100 VAL A N 1
ATOM 799 C CA . VAL A 1 100 ? -7.399 5.483 9.360 1.00 96.75 100 VAL A CA 1
ATOM 800 C C . VAL A 1 100 ? -6.266 6.308 9.962 1.00 96.75 100 VAL A C 1
ATOM 802 O O . VAL A 1 100 ? -5.206 6.392 9.352 1.00 96.75 100 VAL A O 1
ATOM 805 N N . GLY A 1 101 ? -6.439 6.826 11.182 1.00 96.62 101 GLY A N 1
ATOM 806 C CA . GLY A 1 101 ? -5.396 7.576 11.884 1.00 96.62 101 GLY A CA 1
ATOM 807 C C . GLY A 1 101 ? -4.090 6.793 12.058 1.00 96.62 101 GLY A C 1
ATOM 808 O O . GLY A 1 101 ? -3.020 7.356 11.845 1.00 96.62 101 GLY A O 1
ATOM 809 N N . GLU A 1 102 ? -4.161 5.493 12.369 1.00 97.38 102 GLU A N 1
ATOM 810 C CA . GLU A 1 102 ? -2.976 4.623 12.452 1.00 97.38 102 GLU A CA 1
ATOM 811 C C . GLU A 1 102 ? -2.234 4.520 11.109 1.00 97.38 102 GLU A C 1
ATOM 813 O O . GLU A 1 102 ? -1.011 4.660 11.062 1.00 97.38 102 GLU A O 1
ATOM 818 N N . VAL A 1 103 ? -2.956 4.303 10.003 1.00 97.25 103 VAL A N 1
ATOM 819 C CA . VAL A 1 103 ? -2.343 4.213 8.666 1.00 97.25 103 VAL A CA 1
ATOM 820 C C . VAL A 1 103 ? -1.777 5.563 8.225 1.00 97.25 103 VAL A C 1
ATOM 822 O O . VAL A 1 103 ? -0.692 5.613 7.650 1.00 97.25 103 VAL A O 1
ATOM 825 N N . GLU A 1 104 ? -2.461 6.670 8.514 1.00 96.31 104 GLU A N 1
ATOM 826 C CA . GLU A 1 104 ? -1.952 8.010 8.213 1.00 96.31 104 GLU A CA 1
ATOM 827 C C . GLU A 1 104 ? -0.695 8.351 9.012 1.00 96.31 104 GLU A C 1
ATOM 829 O O . GLU A 1 104 ? 0.237 8.935 8.460 1.00 96.31 104 GLU A O 1
ATOM 834 N N . GLN A 1 105 ? -0.652 7.987 10.296 1.00 96.94 105 GLN A N 1
ATOM 835 C CA . GLN A 1 105 ? 0.537 8.153 11.126 1.00 96.94 105 GLN A CA 1
ATOM 836 C C . GLN A 1 105 ? 1.707 7.355 10.547 1.00 96.94 105 GLN A C 1
ATOM 838 O O . GLN A 1 105 ? 2.781 7.914 10.345 1.00 96.94 105 GLN A O 1
ATOM 843 N N . PHE A 1 106 ? 1.473 6.096 10.180 1.00 97.75 106 PHE A N 1
ATOM 844 C CA . PHE A 1 106 ? 2.471 5.271 9.508 1.00 97.75 106 PHE A CA 1
ATOM 845 C C . PHE A 1 106 ? 2.980 5.902 8.203 1.00 97.75 106 PHE A C 1
ATOM 847 O O . PHE A 1 106 ? 4.185 5.956 7.979 1.00 97.75 106 PHE A O 1
ATOM 854 N N . ILE A 1 107 ? 2.092 6.443 7.361 1.00 96.69 107 ILE A N 1
ATOM 855 C CA . ILE A 1 107 ? 2.492 7.148 6.132 1.00 96.69 107 ILE A CA 1
ATOM 856 C C . ILE A 1 107 ? 3.387 8.357 6.457 1.00 96.69 107 ILE A C 1
ATOM 858 O O . ILE A 1 107 ? 4.370 8.586 5.756 1.00 96.69 107 ILE A O 1
ATOM 862 N N . ARG A 1 108 ? 3.068 9.124 7.508 1.00 95.06 108 ARG A N 1
ATOM 863 C CA . ARG A 1 108 ? 3.858 10.297 7.925 1.00 95.06 108 ARG A CA 1
ATOM 864 C C . ARG A 1 108 ? 5.239 9.924 8.452 1.00 95.06 108 ARG A C 1
ATOM 866 O O . ARG A 1 108 ? 6.189 10.657 8.196 1.00 95.06 108 ARG A O 1
ATOM 873 N N . GLU A 1 109 ? 5.324 8.842 9.216 1.00 95.69 109 GLU A N 1
ATOM 874 C CA . GLU A 1 109 ? 6.546 8.433 9.912 1.00 95.69 109 GLU A CA 1
ATOM 875 C C . GLU A 1 109 ? 7.489 7.639 9.003 1.00 95.69 109 GLU A C 1
ATOM 877 O O . GLU A 1 109 ? 8.688 7.901 8.986 1.00 95.69 109 GLU A O 1
ATOM 882 N N . GLU A 1 110 ? 6.948 6.718 8.203 1.00 95.25 110 GLU A N 1
ATOM 883 C CA . GLU A 1 110 ? 7.745 5.745 7.449 1.00 95.25 110 GLU A CA 1
ATOM 884 C C . GLU A 1 110 ? 7.825 6.072 5.949 1.00 95.25 110 GLU A C 1
ATOM 886 O O . GLU A 1 110 ? 8.787 5.696 5.277 1.00 95.25 110 GLU A O 1
ATOM 891 N N . LEU A 1 111 ? 6.834 6.790 5.403 1.00 94.69 111 LEU A N 1
ATOM 892 C CA . LEU A 1 111 ? 6.702 7.076 3.967 1.00 94.69 111 LEU A CA 1
ATOM 893 C C . LEU A 1 111 ? 6.760 8.590 3.692 1.00 9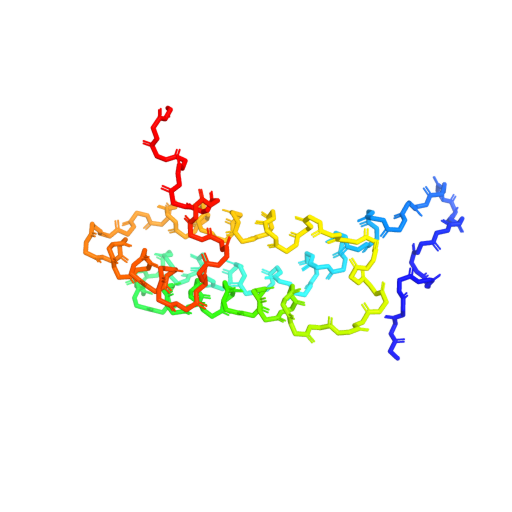4.69 111 LEU A C 1
ATOM 895 O O . LEU A 1 111 ? 5.948 9.146 2.944 1.00 94.69 111 LEU A O 1
ATOM 899 N N . GLU A 1 112 ? 7.725 9.278 4.312 1.00 90.50 112 GLU A N 1
ATOM 900 C CA . GLU A 1 112 ? 7.829 10.747 4.358 1.00 90.50 112 GLU A CA 1
ATOM 901 C C . GLU A 1 112 ? 7.632 11.435 2.990 1.00 90.50 112 GLU A C 1
ATOM 903 O O . GLU A 1 112 ? 6.868 12.399 2.878 1.00 90.50 112 GLU A O 1
ATOM 908 N N . LYS A 1 113 ? 8.231 10.903 1.912 1.00 89.75 113 LYS A N 1
ATOM 909 C CA . LYS A 1 113 ? 8.152 11.500 0.565 1.00 89.75 113 LYS A CA 1
ATOM 910 C C . LYS A 1 113 ? 6.749 11.416 -0.033 1.00 89.75 113 LYS A C 1
ATOM 912 O O . LYS A 1 113 ? 6.377 12.255 -0.849 1.00 89.75 113 LYS A O 1
ATOM 917 N N . TRP A 1 114 ? 5.964 10.429 0.386 1.00 92.81 114 TRP A N 1
ATOM 918 C CA . TRP A 1 114 ? 4.601 10.202 -0.086 1.00 92.81 114 TRP A CA 1
ATOM 919 C C . TRP A 1 114 ? 3.539 10.853 0.800 1.00 92.81 114 TRP A C 1
ATOM 921 O O . TRP A 1 114 ? 2.373 10.891 0.413 1.00 92.81 114 TRP A O 1
ATOM 931 N N . THR A 1 115 ? 3.914 11.428 1.947 1.00 91.62 115 THR A N 1
ATOM 932 C CA . THR A 1 115 ? 2.971 12.033 2.903 1.00 91.62 115 THR A CA 1
ATOM 933 C C . THR A 1 115 ? 2.049 13.060 2.245 1.00 91.62 115 THR A C 1
ATOM 935 O O . THR A 1 115 ? 0.829 12.987 2.379 1.00 91.62 115 THR A O 1
ATOM 938 N N . PHE A 1 116 ? 2.609 14.007 1.489 1.00 86.31 116 PHE A N 1
ATOM 939 C CA . PHE A 1 116 ? 1.813 15.045 0.823 1.00 86.31 116 PHE A CA 1
ATOM 940 C C . PHE A 1 116 ? 0.958 14.516 -0.327 1.00 86.31 116 PHE A C 1
ATOM 942 O O . PHE A 1 116 ? -0.042 15.136 -0.679 1.00 86.31 116 PHE A O 1
ATOM 949 N N . TYR A 1 117 ? 1.368 13.406 -0.929 1.00 84.81 117 TYR A N 1
ATOM 950 C CA . TYR A 1 117 ? 0.705 12.812 -2.078 1.00 84.81 117 TYR A CA 1
ATOM 951 C C . TYR A 1 117 ? -0.477 11.936 -1.639 1.00 84.81 117 TYR A C 1
ATOM 953 O O . TYR A 1 117 ? -1.598 12.144 -2.099 1.00 84.81 117 TYR A O 1
ATOM 961 N N . LEU A 1 118 ? -0.260 11.038 -0.672 1.00 89.75 118 LEU A N 1
ATOM 962 C CA . LEU A 1 118 ? -1.267 10.074 -0.220 1.00 89.75 118 LEU A CA 1
ATOM 963 C C . LEU A 1 118 ? -2.308 10.670 0.735 1.00 89.75 118 LEU A C 1
ATOM 965 O O . LEU A 1 118 ? -3.449 10.214 0.743 1.00 89.75 118 LEU A O 1
ATOM 969 N N . LEU A 1 119 ? -1.953 11.691 1.525 1.00 87.69 119 LEU A N 1
ATOM 970 C CA . LEU A 1 119 ? -2.845 12.230 2.563 1.00 87.69 119 LEU A CA 1
ATOM 971 C C . LEU A 1 119 ? -3.660 13.456 2.127 1.00 87.69 119 LEU A C 1
ATOM 973 O O . LEU A 1 119 ? -4.519 13.919 2.868 1.00 87.69 119 LEU A O 1
ATOM 977 N N . ARG A 1 120 ? -3.409 14.021 0.940 1.00 74.75 120 ARG A N 1
ATOM 978 C CA . ARG A 1 120 ? -4.026 15.290 0.507 1.00 74.75 120 ARG A CA 1
ATOM 979 C C . ARG A 1 120 ? -5.360 15.124 -0.240 1.00 74.75 120 ARG A C 1
ATOM 981 O O . ARG A 1 120 ? -5.992 16.118 -0.579 1.00 74.75 120 ARG A O 1
ATOM 988 N N . ARG A 1 121 ? -5.806 13.895 -0.527 1.00 59.62 121 ARG A N 1
ATOM 989 C CA . ARG A 1 121 ? -6.969 13.646 -1.405 1.00 59.62 121 ARG A CA 1
ATOM 990 C C . ARG A 1 121 ? -8.353 13.654 -0.740 1.00 59.62 121 ARG A C 1
ATOM 992 O O . ARG A 1 121 ? -9.329 13.551 -1.472 1.00 59.62 121 ARG A O 1
ATOM 999 N N . ASP A 1 122 ? -8.467 13.861 0.570 1.00 47.69 122 ASP A N 1
ATOM 1000 C CA . ASP A 1 122 ? -9.769 13.838 1.268 1.00 47.69 122 ASP A CA 1
ATOM 1001 C C . ASP A 1 122 ? -10.548 15.191 1.234 1.00 47.69 122 ASP A C 1
ATOM 1003 O O . ASP A 1 122 ? -11.545 15.343 1.933 1.00 47.69 122 ASP A O 1
ATOM 1007 N N . GLU A 1 123 ? -10.153 16.173 0.400 1.00 36.06 123 GLU A N 1
ATOM 1008 C CA . GLU A 1 123 ? -10.820 17.496 0.261 1.00 36.06 123 GLU A CA 1
ATOM 1009 C C . GLU A 1 123 ? -11.587 17.723 -1.072 1.00 36.06 123 GLU A C 1
ATOM 1011 O O . GLU A 1 123 ? -11.742 18.869 -1.508 1.00 36.06 123 GLU A O 1
ATOM 1016 N N . ARG A 1 124 ? -12.080 16.686 -1.763 1.00 34.72 124 ARG A N 1
ATOM 1017 C CA . ARG A 1 124 ? -12.935 16.878 -2.958 1.00 34.72 124 ARG A CA 1
ATOM 1018 C C . ARG A 1 124 ? -14.230 16.087 -2.941 1.00 34.72 124 ARG A C 1
ATOM 1020 O O . ARG A 1 124 ? -14.166 14.867 -2.695 1.00 34.72 124 ARG A O 1
#

Foldseek 3Di:
DDDLVNVAQDDPVGGDQSQNSLLVVCCVVCVVLLVVLLVCLVVVVLVVNLVSLLVLLLVLLCCQPVDPDPSCVSHVCPSVVVNLVSVVSSVVSVDDPVSVVVSLVSCVPRVVVCNCPNVVPPPD